Protein AF-E1QQD6-F1 (afdb_monomer_lite)

Structure (mmCIF, N/CA/C/O backbone):
data_AF-E1QQD6-F1
#
_entry.id   AF-E1QQD6-F1
#
loop_
_atom_site.group_PDB
_atom_site.id
_atom_site.type_symbol
_atom_site.label_atom_id
_atom_site.label_alt_id
_atom_site.label_comp_id
_atom_site.label_asym_id
_atom_site.label_entity_id
_atom_site.label_seq_id
_atom_site.pdbx_PDB_ins_code
_atom_site.Cartn_x
_atom_site.Cartn_y
_atom_site.Cartn_z
_atom_site.occupancy
_atom_site.B_iso_or_equiv
_atom_site.auth_seq_id
_atom_site.auth_comp_id
_atom_site.auth_asym_id
_atom_site.auth_atom_id
_atom_site.pdbx_PDB_model_num
ATOM 1 N N . MET A 1 1 ? -10.351 -27.784 40.630 1.00 50.22 1 MET A N 1
ATOM 2 C CA . MET A 1 1 ? -10.227 -26.453 40.000 1.00 50.22 1 MET A CA 1
ATOM 3 C C . MET A 1 1 ? -11.230 -26.421 38.856 1.00 50.22 1 MET A C 1
ATOM 5 O O . MET A 1 1 ? -11.047 -27.183 37.918 1.00 50.22 1 MET A O 1
ATOM 9 N N . SER A 1 2 ? -12.343 -25.690 38.985 1.00 57.91 2 SER A N 1
ATOM 10 C CA . SER A 1 2 ? -13.394 -25.673 37.949 1.00 57.91 2 SER A CA 1
ATOM 11 C C . SER A 1 2 ? -13.006 -24.772 36.782 1.00 57.91 2 SER A C 1
ATOM 13 O O . SER A 1 2 ? -12.525 -23.660 36.989 1.00 57.91 2 SER A O 1
ATOM 15 N N . ASN A 1 3 ? -13.234 -25.267 35.566 1.00 61.28 3 ASN A N 1
ATOM 16 C CA . ASN A 1 3 ? -12.989 -24.562 34.316 1.00 61.28 3 ASN A CA 1
ATOM 17 C C . ASN A 1 3 ? -14.044 -23.446 34.126 1.00 61.28 3 ASN A C 1
ATOM 19 O O . ASN A 1 3 ? -15.241 -23.729 34.223 1.00 61.28 3 ASN A O 1
ATOM 23 N N . PRO A 1 4 ? -13.650 -22.189 33.852 1.00 61.12 4 PRO A N 1
ATOM 24 C CA . PRO A 1 4 ? -14.593 -21.083 33.649 1.00 61.12 4 PRO A CA 1
ATOM 25 C C . PRO A 1 4 ? -15.552 -21.296 32.463 1.00 61.12 4 PRO A C 1
ATOM 27 O O . PRO A 1 4 ? -16.637 -20.717 32.445 1.00 61.12 4 PRO A O 1
ATOM 30 N N . VAL A 1 5 ? -15.199 -22.161 31.506 1.00 66.00 5 VAL A N 1
ATOM 31 C CA . VAL A 1 5 ? -16.048 -22.497 30.350 1.00 66.00 5 VAL A CA 1
ATOM 32 C C . VAL A 1 5 ? -17.246 -23.373 30.751 1.00 66.00 5 VAL A C 1
ATOM 34 O O . VAL A 1 5 ? -18.346 -23.183 30.232 1.00 66.00 5 VAL A O 1
ATOM 37 N N . ASP A 1 6 ? -17.087 -24.269 31.731 1.00 67.25 6 ASP A N 1
ATOM 38 C CA . ASP A 1 6 ? -18.172 -25.141 32.214 1.00 67.25 6 ASP A CA 1
ATOM 39 C C . ASP A 1 6 ? -19.264 -24.362 32.959 1.00 67.25 6 ASP A C 1
ATOM 41 O O . ASP A 1 6 ? -20.454 -24.671 32.853 1.00 67.25 6 ASP A O 1
ATOM 45 N N . LEU A 1 7 ? -18.879 -23.300 33.672 1.00 65.81 7 LEU A N 1
ATOM 46 C CA . LEU A 1 7 ? -19.811 -22.396 34.353 1.00 65.81 7 LEU A CA 1
ATOM 47 C C . LEU A 1 7 ? -20.688 -21.634 33.354 1.00 65.81 7 LEU A C 1
ATOM 49 O O . LEU A 1 7 ? -21.895 -21.500 33.556 1.00 65.81 7 LEU A O 1
ATOM 53 N N . PHE A 1 8 ? -20.097 -21.193 32.244 1.00 66.00 8 PHE A N 1
ATOM 54 C CA . PHE A 1 8 ? -20.820 -20.488 31.193 1.00 66.00 8 PHE A CA 1
ATOM 55 C C . PHE A 1 8 ? -21.838 -21.399 30.491 1.00 66.00 8 PHE A C 1
ATOM 57 O O . PHE A 1 8 ? -23.006 -21.037 30.350 1.00 66.00 8 PHE A O 1
ATOM 64 N N . LEU A 1 9 ? -21.435 -22.622 30.132 1.00 67.44 9 LEU A N 1
ATOM 65 C CA . LEU A 1 9 ? -22.329 -23.595 29.495 1.00 67.44 9 LEU A CA 1
ATOM 66 C C . LEU A 1 9 ? -23.460 -24.055 30.427 1.00 67.44 9 LEU A C 1
ATOM 68 O O . LEU A 1 9 ? -24.578 -24.295 29.967 1.00 67.44 9 LEU A O 1
ATOM 72 N N . SER A 1 10 ? -23.199 -24.122 31.734 1.00 65.06 10 SER A N 1
ATOM 73 C CA . SER A 1 10 ? -24.215 -24.440 32.745 1.00 65.06 10 SER A CA 1
ATOM 74 C C . SER A 1 10 ? -25.286 -23.352 32.850 1.00 65.06 10 SER A C 1
ATOM 76 O O . SER A 1 10 ? -26.472 -23.667 32.953 1.00 65.06 10 SER A O 1
ATOM 78 N N . ASN A 1 11 ? -24.892 -22.078 32.760 1.00 59.34 11 ASN A N 1
ATOM 79 C CA . ASN A 1 11 ? -25.825 -20.951 32.804 1.00 59.34 11 ASN A CA 1
ATOM 80 C C . ASN A 1 11 ? -26.676 -20.863 31.528 1.00 59.34 11 ASN A C 1
ATOM 82 O O . ASN A 1 11 ? -27.892 -20.720 31.616 1.00 59.34 11 ASN A O 1
ATOM 86 N N . VAL A 1 12 ? -26.070 -21.071 30.354 1.00 61.62 12 VAL A N 1
ATOM 87 C CA . VAL A 1 12 ? -26.786 -21.080 29.063 1.00 61.62 12 VAL A CA 1
ATOM 88 C C . VAL A 1 12 ? -27.760 -22.260 28.955 1.00 61.62 12 VAL A C 1
ATOM 90 O O . VAL A 1 12 ? -28.837 -22.135 28.373 1.00 61.62 12 VAL A O 1
ATOM 93 N N . ARG A 1 13 ? -27.418 -23.420 29.533 1.00 57.72 13 ARG A N 1
ATOM 94 C CA . ARG A 1 13 ? -28.317 -24.583 29.567 1.00 57.72 13 ARG A CA 1
ATOM 95 C C . ARG A 1 13 ? -29.477 -24.391 30.552 1.00 57.72 13 ARG A C 1
ATOM 97 O O . ARG A 1 13 ? -30.563 -24.899 30.287 1.00 57.72 13 ARG A O 1
ATOM 104 N N . ARG A 1 14 ? -29.268 -23.657 31.651 1.00 50.62 14 ARG A N 1
ATOM 105 C CA . ARG A 1 14 ? -30.299 -23.389 32.667 1.00 50.62 14 ARG A CA 1
ATOM 106 C C . ARG A 1 14 ? -31.370 -22.411 32.169 1.00 50.62 14 ARG A C 1
ATOM 108 O O . ARG A 1 14 ? -32.542 -22.646 32.434 1.00 50.62 14 ARG A O 1
ATOM 115 N N . GLU A 1 15 ? -31.016 -21.415 31.356 1.00 53.38 15 GLU A N 1
ATOM 116 C CA . GLU A 1 15 ? -32.005 -20.474 30.793 1.00 53.38 15 GLU A CA 1
ATOM 117 C C . GLU A 1 15 ? -32.967 -21.096 29.766 1.00 53.38 15 GLU A C 1
ATOM 119 O O . GLU A 1 15 ? -34.024 -20.534 29.490 1.00 53.38 15 GLU A O 1
ATOM 124 N N . LYS A 1 16 ? -32.664 -22.280 29.216 1.00 55.41 16 LYS A N 1
ATOM 125 C CA . LYS A 1 16 ? -33.578 -22.973 28.289 1.00 55.41 16 LYS A CA 1
ATOM 126 C C . LYS A 1 16 ? -34.660 -23.821 28.968 1.00 55.41 16 LYS A C 1
ATOM 128 O O . LYS A 1 16 ? -35.505 -24.357 28.255 1.00 55.41 16 LYS A O 1
ATOM 133 N N . ALA A 1 17 ? -34.646 -23.962 30.295 1.00 50.12 17 ALA A N 1
ATOM 134 C CA . ALA A 1 17 ? -35.539 -24.883 31.007 1.00 50.12 17 ALA A CA 1
ATOM 135 C C . ALA A 1 17 ? -36.730 -24.219 31.722 1.00 50.12 17 ALA A C 1
ATOM 137 O O . ALA A 1 17 ? -37.611 -24.935 32.187 1.00 50.12 17 ALA A O 1
ATOM 138 N N . GLU A 1 18 ? -36.811 -22.888 31.789 1.00 44.66 18 GLU A N 1
ATOM 139 C CA . GLU A 1 18 ? -37.853 -22.200 32.569 1.00 44.66 18 GLU A CA 1
ATOM 140 C C . GLU A 1 18 ? -38.730 -21.321 31.674 1.00 44.66 18 GLU A C 1
ATOM 142 O O . GLU A 1 18 ? -38.703 -20.093 31.694 1.00 44.66 18 GLU A O 1
ATOM 147 N N . GLY A 1 19 ? -39.534 -21.996 30.853 1.00 45.34 19 GLY A N 1
ATOM 148 C CA . GLY A 1 19 ? -40.707 -21.405 30.228 1.00 45.34 19 GLY A CA 1
ATOM 149 C C . GLY A 1 19 ? -41.935 -21.522 31.137 1.00 45.34 19 GLY A C 1
ATOM 150 O O . GLY A 1 19 ? -42.391 -22.626 31.405 1.00 45.34 19 GLY A O 1
ATOM 151 N N . GLN A 1 20 ? -42.492 -20.359 31.492 1.00 42.75 20 GLN A N 1
ATOM 152 C CA . GLN A 1 20 ? -43.897 -20.079 31.847 1.00 42.75 20 GLN A CA 1
ATOM 153 C C . GLN A 1 20 ? -44.457 -20.538 33.210 1.00 42.75 20 GLN A C 1
ATOM 155 O O . GLN A 1 20 ? -44.952 -21.650 33.349 1.00 42.75 20 GLN A O 1
ATOM 160 N N . VAL A 1 21 ? -44.602 -19.572 34.133 1.00 36.44 21 VAL A N 1
ATOM 161 C CA . VAL A 1 21 ? -45.795 -19.409 34.993 1.00 36.44 21 VAL A CA 1
ATOM 162 C C . VAL A 1 21 ? -46.171 -17.915 35.066 1.00 36.44 21 VAL A C 1
ATOM 164 O O . VAL A 1 21 ? -45.333 -17.026 34.963 1.00 36.44 21 VAL A O 1
ATOM 167 N N . SER A 1 22 ? -47.479 -17.695 35.162 1.00 42.69 22 SER A N 1
ATOM 168 C CA . SER A 1 22 ? -48.311 -16.545 34.807 1.00 42.69 22 SER A CA 1
ATOM 169 C C . SER A 1 22 ? -48.370 -15.366 35.805 1.00 42.69 22 SER A C 1
ATOM 171 O O . SER A 1 22 ? -48.303 -15.570 37.010 1.00 42.69 22 SER A O 1
ATOM 173 N N . THR A 1 23 ? -48.702 -14.181 35.260 1.00 44.56 23 THR A N 1
ATOM 174 C CA . THR A 1 23 ? -49.528 -13.082 35.833 1.00 44.56 23 THR A CA 1
ATOM 175 C C . THR A 1 23 ? -49.015 -12.292 37.053 1.00 44.56 23 THR A C 1
ATOM 177 O O . THR A 1 23 ? -49.069 -12.797 38.167 1.00 44.56 23 THR A O 1
ATOM 180 N N . ARG A 1 24 ? -48.738 -10.980 36.895 1.00 39.22 24 ARG A N 1
ATOM 181 C CA . ARG A 1 24 ? -49.630 -9.853 37.291 1.00 39.22 24 ARG A CA 1
ATOM 182 C C . ARG A 1 24 ? -49.005 -8.481 36.980 1.00 39.22 24 ARG A C 1
ATOM 184 O O . ARG A 1 24 ? -47.795 -8.320 36.927 1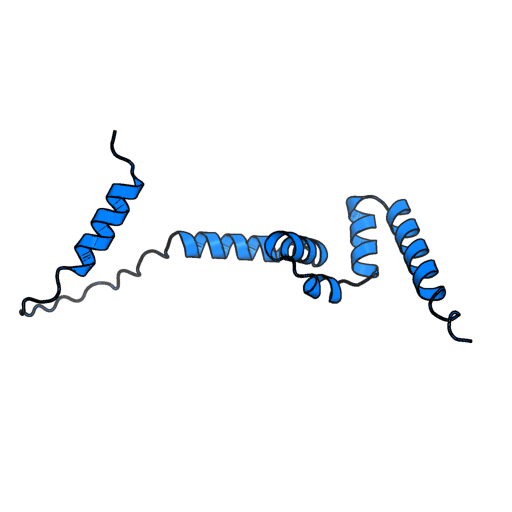.00 39.22 24 ARG A O 1
ATOM 191 N N . GLU A 1 25 ? -49.896 -7.528 36.760 1.00 49.12 25 GLU A N 1
ATOM 192 C CA . GLU A 1 25 ? -49.726 -6.113 36.427 1.00 49.12 25 GLU A CA 1
ATOM 193 C C . GLU A 1 25 ? -48.794 -5.340 37.376 1.00 49.12 25 GLU A C 1
ATOM 195 O O . GLU A 1 25 ? -48.926 -5.484 38.588 1.00 49.12 25 GLU A O 1
ATOM 200 N N . GLN A 1 26 ? -47.966 -4.427 36.845 1.00 38.22 26 GLN A N 1
ATOM 201 C CA . GLN A 1 26 ? -47.777 -3.102 37.454 1.00 38.22 26 GLN A CA 1
ATOM 202 C C . GLN A 1 26 ? -47.040 -2.114 36.539 1.00 38.22 26 GLN A C 1
ATOM 204 O O . GLN A 1 26 ? -45.881 -2.281 36.170 1.00 38.22 26 GLN A O 1
ATOM 209 N N . THR A 1 27 ? -47.756 -1.042 36.216 1.00 43.50 27 THR A N 1
ATOM 210 C CA . THR A 1 27 ? -47.268 0.215 35.657 1.00 43.50 27 THR A CA 1
ATOM 211 C C . THR A 1 27 ? -46.151 0.800 36.517 1.00 43.50 27 THR A C 1
ATOM 213 O O . THR A 1 27 ? -46.363 1.118 37.684 1.00 43.50 27 THR A O 1
ATOM 216 N N . THR A 1 28 ? -44.984 1.040 35.928 1.00 35.22 28 THR A N 1
ATOM 217 C CA . THR A 1 28 ? -44.081 2.132 36.314 1.00 35.22 28 THR A CA 1
ATOM 218 C C . THR A 1 28 ? -43.308 2.524 35.064 1.00 35.22 28 THR A C 1
ATOM 220 O O . THR A 1 28 ? -42.689 1.678 34.424 1.00 35.22 28 THR A O 1
ATOM 223 N N . ALA A 1 29 ? -43.393 3.799 34.684 1.00 49.22 29 ALA A N 1
ATOM 224 C CA . ALA A 1 29 ? -42.611 4.372 33.601 1.00 49.22 29 ALA A CA 1
ATOM 225 C C . ALA A 1 29 ? -41.117 4.194 33.917 1.00 49.22 29 ALA A C 1
ATOM 227 O O . ALA A 1 29 ? -40.547 4.942 34.710 1.00 49.22 29 ALA A O 1
ATOM 228 N N . GLN A 1 30 ? -40.499 3.165 33.338 1.00 42.25 30 GLN A N 1
ATOM 229 C CA . GLN A 1 30 ? -39.056 2.993 33.380 1.00 42.25 30 GLN A CA 1
ATOM 230 C C . GLN A 1 30 ? -38.423 4.052 32.470 1.00 42.25 30 GLN A C 1
ATOM 232 O O . GLN A 1 30 ? -38.838 4.175 31.312 1.00 42.25 30 GLN A O 1
ATOM 237 N N . PRO A 1 31 ? -37.406 4.803 32.933 1.00 47.12 31 PRO A N 1
ATOM 238 C CA . PRO A 1 31 ? -36.516 5.469 31.997 1.00 47.12 31 PRO A CA 1
ATOM 239 C C . PRO A 1 31 ? -35.967 4.373 31.087 1.00 47.12 31 PRO A C 1
ATOM 241 O O . PRO A 1 31 ? -35.532 3.338 31.591 1.00 47.12 31 PRO A O 1
ATOM 244 N N . GLN A 1 32 ? -36.051 4.561 29.768 1.00 52.38 32 GLN A N 1
ATOM 245 C CA . GLN A 1 32 ? -35.433 3.655 28.805 1.00 52.38 32 GLN A CA 1
ATOM 246 C C . GLN A 1 32 ? -33.953 3.524 29.174 1.00 52.38 32 GLN A C 1
ATOM 248 O O . GLN A 1 32 ? -33.131 4.366 28.818 1.00 52.38 32 GLN A O 1
ATOM 253 N N . GLN A 1 33 ? -33.613 2.481 29.929 1.00 52.53 33 GLN A N 1
ATOM 254 C CA . GLN A 1 33 ? -32.250 2.022 30.073 1.00 52.53 33 GLN A CA 1
ATOM 255 C C . GLN A 1 33 ? -31.890 1.509 28.687 1.00 52.53 33 GLN A C 1
ATOM 257 O O . GLN A 1 33 ? -32.196 0.373 28.329 1.00 52.53 33 GLN A O 1
ATOM 262 N N . GLN A 1 34 ? -31.315 2.396 27.868 1.00 58.28 34 GLN A N 1
ATOM 263 C CA . GLN A 1 34 ? -30.561 1.992 26.694 1.00 58.28 34 GLN A CA 1
ATOM 264 C C . GLN A 1 34 ? -29.643 0.875 27.168 1.00 58.28 34 GLN A C 1
ATOM 266 O O . GLN A 1 34 ? -28.807 1.100 28.047 1.00 58.28 34 GLN A O 1
ATOM 271 N N . ALA A 1 35 ? -29.852 -0.333 26.640 1.00 57.38 35 ALA A N 1
ATOM 272 C CA . ALA A 1 35 ? -28.934 -1.431 26.868 1.00 57.38 35 ALA A CA 1
ATOM 273 C C . ALA A 1 35 ? -27.522 -0.873 26.634 1.00 57.38 35 ALA A C 1
ATOM 275 O O . ALA A 1 35 ? -27.311 -0.236 25.592 1.00 57.38 35 ALA A O 1
ATOM 276 N N . PRO A 1 36 ? -26.590 -1.009 27.598 1.00 59.16 36 PRO A N 1
ATOM 277 C CA . PRO A 1 36 ? -25.240 -0.515 27.401 1.00 59.16 36 PRO A CA 1
ATOM 278 C C . PRO A 1 36 ? -24.756 -1.095 26.071 1.00 59.16 36 PRO A C 1
ATOM 280 O O . PRO A 1 36 ? -24.942 -2.299 25.857 1.00 59.16 36 PRO A O 1
ATOM 283 N N . PRO A 1 37 ? -24.246 -0.260 25.142 1.00 58.59 37 PRO A N 1
ATOM 284 C CA . PRO A 1 37 ? -23.822 -0.736 23.836 1.00 58.59 37 PRO A CA 1
ATOM 285 C C . PRO A 1 37 ? -22.927 -1.937 24.080 1.00 58.59 37 PRO A C 1
ATOM 287 O O . PRO A 1 37 ? -21.951 -1.815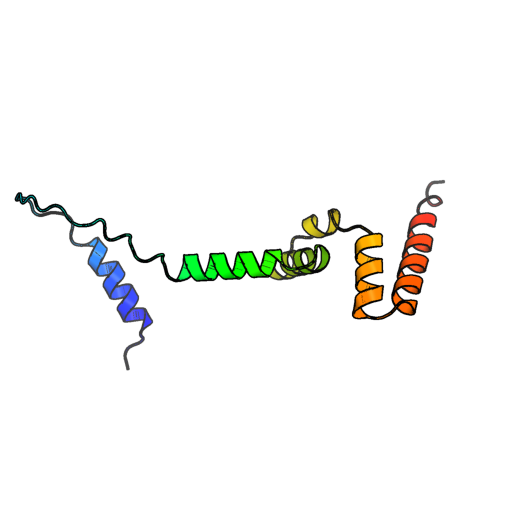 24.824 1.00 58.59 37 PRO A O 1
ATOM 290 N N . ALA A 1 38 ? -23.329 -3.096 23.543 1.00 63.53 38 ALA A N 1
ATOM 291 C CA . ALA A 1 38 ? -22.623 -4.348 23.766 1.00 63.53 38 ALA A CA 1
ATOM 292 C C . ALA A 1 38 ? -21.139 -4.049 23.592 1.00 63.53 38 ALA A C 1
ATOM 294 O O . ALA A 1 38 ? -20.768 -3.470 22.573 1.00 63.53 38 ALA A O 1
ATOM 295 N N . THR A 1 39 ? -20.306 -4.340 24.590 1.00 67.69 39 THR A N 1
ATOM 296 C CA . THR A 1 39 ? -18.907 -3.884 24.624 1.00 67.69 39 THR A CA 1
ATOM 297 C C . THR A 1 39 ? -18.181 -4.176 23.299 1.00 67.69 39 THR A C 1
ATOM 299 O O . THR A 1 39 ? -17.379 -3.369 22.836 1.00 67.69 39 THR A O 1
ATOM 302 N N . GLY A 1 40 ? -18.570 -5.257 22.607 1.00 70.44 40 GLY A N 1
ATOM 303 C CA . GLY A 1 40 ? -18.124 -5.592 21.252 1.00 70.44 40 GLY A CA 1
ATOM 304 C C . GLY A 1 40 ? -18.529 -4.619 20.129 1.00 70.44 40 GLY A C 1
ATOM 305 O O . GLY A 1 40 ? -17.729 -4.401 19.229 1.00 70.44 40 GLY A O 1
ATOM 306 N N . GLN A 1 41 ? -19.707 -3.985 20.158 1.00 77.75 41 GLN A N 1
ATOM 307 C CA . GLN A 1 41 ? -20.121 -2.992 19.150 1.00 77.75 41 GLN A CA 1
ATOM 308 C C . GLN A 1 41 ? -19.269 -1.725 19.189 1.00 77.75 41 GLN A C 1
ATOM 310 O O . GLN A 1 41 ? -18.932 -1.188 18.136 1.00 77.75 41 GLN A O 1
ATOM 315 N N . ASN A 1 42 ? -18.905 -1.241 20.379 1.00 80.00 42 ASN A N 1
ATOM 316 C CA . ASN A 1 42 ? -18.035 -0.071 20.485 1.00 80.00 42 ASN A CA 1
ATOM 317 C C . ASN A 1 42 ? -16.613 -0.396 20.020 1.00 80.00 42 ASN A C 1
ATOM 319 O O . ASN A 1 42 ? -16.038 0.383 19.268 1.00 80.00 42 ASN A O 1
ATOM 323 N N . VAL A 1 43 ? -16.083 -1.567 20.390 1.00 81.94 43 VAL A N 1
ATOM 324 C CA . VAL A 1 43 ? -14.770 -2.038 19.917 1.00 81.94 43 VAL A CA 1
ATOM 325 C C . VAL A 1 43 ? -14.758 -2.195 18.397 1.00 81.94 43 VAL A C 1
ATOM 327 O O . VAL A 1 43 ? -13.844 -1.705 17.741 1.00 81.94 43 VAL A O 1
ATOM 330 N N . LEU A 1 44 ? -15.798 -2.808 17.824 1.00 82.81 44 LEU A N 1
ATOM 331 C CA . LEU A 1 44 ? -15.924 -2.966 16.378 1.00 82.81 44 LEU A CA 1
ATOM 332 C C . LEU A 1 44 ? -16.016 -1.612 15.670 1.00 82.81 44 LEU A C 1
ATOM 334 O O . LEU A 1 44 ? -15.382 -1.428 14.637 1.00 82.81 44 LEU A O 1
ATOM 338 N N . ARG A 1 45 ? -16.767 -0.653 16.227 1.00 85.69 45 ARG A N 1
ATOM 339 C CA . ARG A 1 45 ? -16.877 0.698 15.661 1.00 85.69 45 ARG A CA 1
ATOM 340 C C . ARG A 1 45 ? -15.522 1.406 15.665 1.00 85.69 45 ARG A C 1
ATOM 342 O O . ARG A 1 45 ? -15.143 1.958 14.641 1.00 85.69 45 ARG A O 1
ATOM 349 N N . THR A 1 46 ? -14.781 1.344 16.770 1.00 87.88 46 THR A N 1
ATOM 350 C CA . THR A 1 46 ? -13.430 1.917 16.858 1.00 87.88 46 THR A CA 1
ATOM 351 C C . THR A 1 46 ? -12.480 1.263 15.860 1.00 87.88 46 THR A C 1
ATOM 353 O O . THR A 1 46 ? -11.783 1.965 15.137 1.00 87.88 46 THR A O 1
ATOM 356 N N . LEU A 1 47 ? -12.498 -0.069 15.754 1.00 85.00 47 LEU A N 1
ATOM 357 C CA . LEU A 1 47 ? -11.696 -0.790 14.766 1.00 85.00 47 LEU A CA 1
ATOM 358 C C . LEU A 1 47 ? -12.044 -0.349 13.337 1.00 85.00 47 LEU A C 1
ATOM 360 O O . LEU A 1 47 ? -11.148 -0.134 12.526 1.00 85.00 47 LEU A O 1
ATOM 364 N N . LEU A 1 48 ? -13.332 -0.159 13.037 1.00 87.19 48 LEU A N 1
ATOM 365 C CA . LEU A 1 48 ? -13.784 0.317 11.732 1.00 87.19 48 LEU A CA 1
ATOM 366 C C . LEU A 1 48 ? -13.249 1.720 11.415 1.00 87.19 48 LEU A C 1
ATOM 368 O O . LEU A 1 48 ? -12.842 1.980 10.285 1.00 87.19 48 LEU A O 1
ATOM 372 N N . GLU A 1 49 ? -13.245 2.619 12.401 1.00 91.25 49 GLU A N 1
ATOM 373 C CA . GLU A 1 49 ? -12.703 3.972 12.245 1.00 91.25 49 GLU A CA 1
ATOM 374 C C . GLU A 1 49 ? -11.184 3.966 12.034 1.00 91.25 49 GLU A C 1
ATOM 376 O O . GLU A 1 49 ? -10.690 4.735 11.213 1.00 91.25 49 GLU A O 1
ATOM 381 N N . GLU A 1 50 ? -10.437 3.068 12.679 1.00 87.94 50 GLU A N 1
ATOM 382 C CA . GLU A 1 50 ? -9.005 2.905 12.392 1.00 87.94 50 GLU A CA 1
ATOM 383 C C . GLU A 1 50 ? -8.764 2.333 10.986 1.00 87.94 50 GLU A C 1
ATOM 385 O O . GLU A 1 50 ? -7.932 2.851 10.243 1.00 87.94 50 GLU A O 1
ATOM 390 N N . VAL A 1 51 ? -9.550 1.338 10.557 1.00 87.00 51 VAL A N 1
ATOM 391 C CA . VAL A 1 51 ? -9.458 0.766 9.199 1.00 87.00 51 VAL A CA 1
ATOM 392 C C . VAL A 1 51 ? -9.763 1.810 8.119 1.00 87.00 51 VAL A C 1
ATOM 394 O O . VAL A 1 51 ? -9.170 1.779 7.040 1.00 87.00 51 VAL A O 1
ATOM 397 N N . LYS A 1 52 ? -10.648 2.777 8.391 1.00 87.75 52 LYS A N 1
ATOM 398 C CA . LYS A 1 52 ? -10.936 3.883 7.462 1.00 87.75 52 LYS A CA 1
ATOM 399 C C . LYS A 1 52 ? -9.745 4.819 7.244 1.00 87.75 52 LYS A C 1
ATOM 401 O O . LYS A 1 52 ? -9.663 5.411 6.170 1.00 87.75 52 LYS A O 1
ATOM 406 N N . LYS A 1 53 ? -8.837 4.948 8.218 1.00 90.31 53 LYS A N 1
ATOM 407 C CA . LYS A 1 53 ? -7.631 5.790 8.103 1.00 90.31 53 LYS A CA 1
ATOM 408 C C . LYS A 1 53 ? -6.539 5.152 7.250 1.00 90.31 53 LYS A C 1
ATOM 410 O O . LYS A 1 53 ? -5.655 5.861 6.782 1.00 90.31 53 LYS A O 1
ATOM 415 N N . LEU A 1 54 ? -6.600 3.836 7.052 1.00 86.75 54 LEU A N 1
ATOM 416 C CA . LEU A 1 54 ? -5.654 3.117 6.210 1.00 86.75 54 LEU A CA 1
ATOM 417 C C . LEU A 1 54 ? -5.752 3.592 4.761 1.00 86.75 54 LEU A C 1
ATOM 419 O O . LEU A 1 54 ? -6.827 3.917 4.254 1.00 86.75 54 LEU A O 1
ATOM 423 N N . THR A 1 55 ? -4.629 3.573 4.062 1.00 87.69 55 THR A N 1
ATOM 424 C CA . THR A 1 55 ? -4.576 3.763 2.617 1.00 87.69 55 THR A CA 1
ATOM 425 C C . THR A 1 55 ? -5.300 2.627 1.896 1.00 87.69 55 THR A C 1
ATOM 427 O O . THR A 1 55 ? -5.578 1.552 2.433 1.00 87.69 55 THR A O 1
ATOM 430 N N . LYS A 1 56 ? -5.618 2.857 0.625 1.00 87.50 56 LYS A N 1
ATOM 431 C CA . LYS A 1 56 ? -6.274 1.864 -0.230 1.00 87.50 56 LYS A CA 1
ATOM 432 C C . LYS A 1 56 ? -5.476 0.556 -0.335 1.00 87.50 56 LYS A C 1
ATOM 434 O O . LYS A 1 56 ? -6.084 -0.508 -0.327 1.00 87.50 56 LYS A O 1
ATOM 439 N N . ILE A 1 57 ? -4.144 0.644 -0.374 1.00 87.75 57 ILE A N 1
ATOM 440 C CA . ILE A 1 57 ? -3.246 -0.519 -0.396 1.00 87.75 57 ILE A CA 1
ATOM 441 C C . ILE A 1 57 ? -3.252 -1.243 0.945 1.00 87.75 57 ILE A C 1
ATOM 443 O O . ILE A 1 57 ? -3.427 -2.455 0.975 1.00 87.75 57 ILE A O 1
ATOM 447 N N . GLU A 1 58 ? -3.121 -0.516 2.054 1.00 87.06 58 GLU A N 1
ATOM 448 C CA . GLU A 1 58 ? -3.141 -1.113 3.395 1.00 87.06 58 GLU A CA 1
ATOM 449 C C . GLU A 1 58 ? -4.463 -1.852 3.657 1.00 87.06 58 GLU A C 1
ATOM 451 O O . GLU A 1 58 ? -4.458 -2.956 4.198 1.00 87.06 58 GLU A O 1
ATOM 456 N N . ARG A 1 59 ? -5.597 -1.306 3.195 1.00 88.69 59 ARG A N 1
ATOM 457 C CA . ARG A 1 59 ? -6.886 -2.014 3.246 1.00 88.69 59 ARG A CA 1
ATOM 458 C C . ARG A 1 59 ? -6.916 -3.267 2.374 1.00 88.69 59 ARG A C 1
ATOM 460 O O . ARG A 1 59 ? -7.540 -4.245 2.773 1.00 88.69 59 ARG A O 1
ATOM 467 N N . ALA A 1 60 ? -6.278 -3.244 1.205 1.00 86.38 60 ALA A N 1
ATOM 468 C CA . ALA A 1 60 ? -6.209 -4.408 0.326 1.00 86.38 60 ALA A CA 1
ATOM 469 C C . ALA A 1 60 ? -5.350 -5.527 0.936 1.00 86.38 60 ALA A C 1
ATOM 471 O O . ALA A 1 60 ? 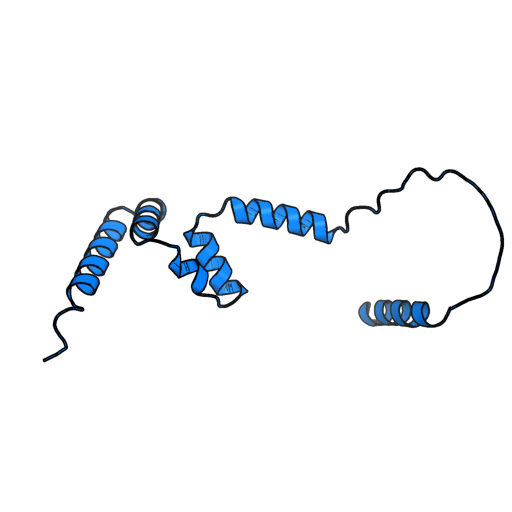-5.788 -6.672 0.966 1.00 86.38 60 ALA A O 1
ATOM 472 N N . ILE A 1 61 ? -4.198 -5.184 1.525 1.00 87.12 61 ILE A N 1
ATOM 473 C CA . ILE A 1 61 ? -3.356 -6.127 2.278 1.00 87.12 61 ILE A CA 1
ATOM 474 C C . ILE A 1 61 ? -4.144 -6.722 3.447 1.00 87.12 61 ILE A C 1
ATOM 476 O O . ILE A 1 61 ? -4.185 -7.936 3.606 1.00 87.12 61 ILE A O 1
ATOM 480 N N . LEU A 1 62 ? -4.829 -5.886 4.233 1.00 86.44 62 LEU A N 1
ATOM 481 C CA . LEU A 1 62 ? -5.634 -6.361 5.357 1.00 86.44 62 LEU A CA 1
ATOM 482 C C . LEU A 1 62 ? -6.759 -7.305 4.903 1.00 86.44 62 LEU A C 1
ATOM 484 O O . LEU A 1 62 ? -7.019 -8.312 5.558 1.00 86.44 62 LEU A O 1
ATOM 488 N N . ALA A 1 63 ? -7.427 -6.999 3.788 1.00 85.25 63 ALA A N 1
ATOM 489 C CA . ALA A 1 63 ? -8.473 -7.857 3.242 1.00 85.25 63 ALA A CA 1
ATOM 490 C C . ALA A 1 63 ? -7.924 -9.208 2.758 1.00 85.25 63 ALA A C 1
ATOM 492 O O . ALA A 1 63 ? -8.563 -10.237 2.980 1.00 85.25 63 ALA A O 1
ATOM 493 N N . GLN A 1 64 ? -6.732 -9.214 2.163 1.00 86.81 64 GLN A N 1
ATOM 494 C CA . GLN A 1 64 ? -6.059 -10.441 1.755 1.00 86.81 64 GLN A CA 1
ATOM 495 C C . GLN A 1 64 ? -5.646 -11.298 2.952 1.00 86.81 64 GLN A C 1
ATOM 497 O O . GLN A 1 64 ? -5.945 -12.485 2.981 1.00 86.81 64 GLN A O 1
ATOM 502 N N . GLU A 1 65 ? -5.023 -10.708 3.969 1.00 86.19 65 GLU A N 1
ATOM 503 C CA . GLU A 1 65 ? -4.564 -11.447 5.151 1.00 86.19 65 GLU A CA 1
ATOM 504 C C . GLU A 1 65 ? -5.732 -11.980 5.996 1.00 86.19 65 GLU A C 1
ATOM 506 O O . GLU A 1 65 ? -5.668 -13.090 6.520 1.00 86.19 65 GLU A O 1
ATOM 511 N N . MET A 1 66 ? -6.825 -11.215 6.129 1.00 83.75 66 MET A N 1
ATOM 512 C CA . MET A 1 66 ? -7.961 -11.630 6.963 1.00 83.75 66 MET A CA 1
ATOM 513 C C . MET A 1 66 ? -8.971 -12.522 6.240 1.00 83.75 66 MET A C 1
ATOM 515 O O . MET A 1 66 ? -9.615 -13.351 6.883 1.00 83.75 66 MET A O 1
ATOM 519 N N . PHE A 1 67 ? -9.155 -12.334 4.931 1.00 85.62 67 PHE A N 1
ATOM 520 C CA . PHE A 1 67 ? -10.231 -12.984 4.175 1.00 85.62 67 PHE A CA 1
ATOM 521 C C . PHE A 1 67 ? -9.752 -13.736 2.928 1.00 85.62 67 PHE A C 1
ATOM 523 O O . PHE A 1 67 ? -10.578 -14.357 2.263 1.00 85.62 67 PHE A O 1
ATOM 530 N N . GLY A 1 68 ? -8.459 -13.684 2.589 1.00 84.31 68 GLY A N 1
ATOM 531 C CA . GLY A 1 68 ? -7.911 -14.300 1.375 1.00 84.31 68 GLY A CA 1
ATOM 532 C C . GLY A 1 68 ? -8.504 -13.736 0.081 1.00 84.31 68 GLY A C 1
ATOM 533 O O . GLY A 1 68 ? -8.594 -14.460 -0.908 1.00 84.31 68 GLY A O 1
ATOM 534 N N . SER A 1 69 ? -9.007 -12.495 0.105 1.00 79.62 69 SER A N 1
ATOM 535 C CA . SER A 1 69 ? -9.701 -11.884 -1.030 1.00 79.62 69 SER A CA 1
ATOM 536 C C . SER A 1 69 ? -8.812 -10.904 -1.792 1.00 79.62 69 SER A C 1
ATOM 538 O O . SER A 1 69 ? -8.573 -9.778 -1.348 1.00 79.62 69 SER A O 1
ATOM 540 N N . ASP A 1 70 ? -8.443 -11.299 -3.011 1.00 81.00 70 ASP A N 1
ATOM 541 C CA . ASP A 1 70 ? -7.675 -10.459 -3.934 1.00 81.00 70 ASP A CA 1
ATOM 542 C C . ASP A 1 70 ? -8.529 -9.393 -4.646 1.00 81.00 70 ASP A C 1
ATOM 544 O O . ASP A 1 70 ? -8.011 -8.521 -5.348 1.00 81.00 70 ASP A O 1
ATOM 548 N N . ASP A 1 71 ? -9.855 -9.419 -4.484 1.00 81.69 71 ASP A N 1
ATOM 549 C CA . ASP A 1 71 ? -10.757 -8.510 -5.201 1.00 81.69 71 ASP A CA 1
ATOM 550 C C . ASP A 1 71 ? -10.522 -7.042 -4.841 1.00 81.69 71 ASP A C 1
ATOM 552 O O . ASP A 1 71 ? -10.740 -6.146 -5.662 1.00 81.69 71 ASP A O 1
ATOM 556 N N . VAL A 1 72 ? -10.013 -6.782 -3.637 1.00 80.06 72 VAL A N 1
ATOM 557 C CA . VAL A 1 72 ? -9.675 -5.428 -3.193 1.00 80.06 72 VAL A CA 1
ATOM 558 C C . VAL A 1 72 ? -8.436 -4.901 -3.928 1.00 80.06 72 VAL A C 1
ATOM 560 O O . VAL A 1 72 ? -8.374 -3.708 -4.234 1.00 80.06 72 VAL A O 1
ATOM 563 N N . PHE A 1 73 ? -7.498 -5.775 -4.317 1.00 81.06 73 PHE A N 1
ATOM 564 C CA . PHE A 1 73 ? -6.337 -5.388 -5.124 1.00 81.06 73 PHE A CA 1
ATOM 565 C C . PHE A 1 73 ? -6.714 -4.966 -6.543 1.00 81.06 73 PHE A C 1
ATOM 567 O O . PHE A 1 73 ? -6.040 -4.107 -7.103 1.00 81.06 73 PHE A O 1
ATOM 574 N N . ARG A 1 74 ? -7.826 -5.468 -7.104 1.00 82.38 74 ARG A N 1
ATOM 575 C CA . ARG A 1 74 ? -8.313 -5.041 -8.434 1.00 82.38 74 ARG A CA 1
ATOM 576 C C . ARG A 1 74 ? -8.612 -3.548 -8.504 1.00 82.38 74 ARG A C 1
ATOM 578 O O . ARG A 1 74 ? -8.612 -2.966 -9.584 1.00 82.38 74 ARG A O 1
ATOM 585 N N . GLN A 1 75 ? -8.915 -2.937 -7.363 1.00 83.56 75 GLN A N 1
ATOM 586 C CA . GLN A 1 75 ? -9.205 -1.514 -7.303 1.00 83.56 75 GLN A CA 1
ATOM 587 C C . GLN A 1 75 ? -7.922 -0.687 -7.232 1.00 83.56 75 GLN A C 1
ATOM 589 O O . GLN A 1 75 ? -7.969 0.483 -7.595 1.00 83.56 75 GLN A O 1
ATOM 594 N N . VAL A 1 76 ? -6.801 -1.245 -6.765 1.00 86.44 76 VAL A N 1
ATOM 595 C CA . VAL A 1 76 ? -5.522 -0.547 -6.562 1.00 86.44 76 VAL A CA 1
ATOM 596 C C . VAL A 1 76 ? -4.808 -0.346 -7.899 1.00 86.44 76 VAL A C 1
ATOM 598 O O . VAL A 1 76 ? -4.571 -1.300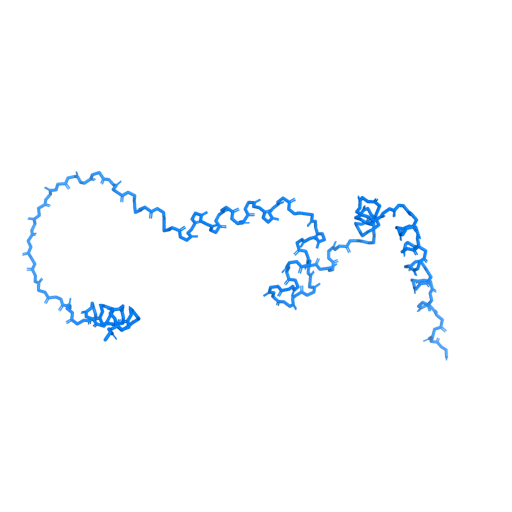 -8.634 1.00 86.44 76 VAL A O 1
ATOM 601 N N . THR A 1 77 ? -4.455 0.899 -8.222 1.00 89.31 77 THR A N 1
ATOM 602 C CA . THR A 1 77 ? -3.755 1.219 -9.475 1.00 89.31 77 THR A CA 1
ATOM 603 C C . THR A 1 77 ? -2.240 1.108 -9.314 1.00 89.31 77 THR A C 1
ATOM 605 O O . THR A 1 77 ? -1.708 1.138 -8.206 1.00 89.31 77 THR A O 1
ATOM 608 N N . VAL A 1 78 ? -1.518 1.030 -10.434 1.00 88.31 78 VAL A N 1
ATOM 609 C CA . VAL A 1 78 ? -0.045 1.086 -10.436 1.00 88.31 78 VAL A CA 1
ATOM 610 C C . VAL A 1 78 ? 0.457 2.383 -9.792 1.00 88.31 78 VAL A C 1
ATOM 612 O O . VAL A 1 78 ? 1.414 2.345 -9.028 1.00 88.31 78 VAL A O 1
ATOM 615 N N . ASP A 1 79 ? -0.208 3.516 -10.039 1.00 90.88 79 ASP A N 1
ATOM 616 C CA . ASP A 1 79 ? 0.155 4.799 -9.425 1.00 90.88 79 ASP A CA 1
ATOM 617 C C . ASP A 1 79 ? -0.046 4.808 -7.905 1.00 90.88 79 ASP A C 1
ATOM 619 O O . ASP A 1 79 ? 0.755 5.414 -7.194 1.00 90.88 79 ASP A O 1
ATOM 623 N N . ASP A 1 80 ? -1.077 4.124 -7.394 1.00 90.31 80 ASP A N 1
ATOM 624 C CA . ASP A 1 80 ? -1.267 3.962 -5.948 1.00 90.31 80 ASP A CA 1
ATOM 625 C C . ASP A 1 80 ? -0.040 3.252 -5.335 1.00 90.31 80 ASP A C 1
ATOM 627 O O . ASP A 1 80 ? 0.473 3.675 -4.298 1.00 90.31 80 ASP A O 1
ATOM 631 N N . TRP A 1 81 ? 0.469 2.206 -6.002 1.00 88.94 81 TRP A N 1
ATOM 632 C CA . TRP A 1 81 ? 1.664 1.468 -5.571 1.00 88.94 81 TRP A CA 1
ATOM 633 C C . TRP A 1 81 ? 2.944 2.296 -5.670 1.00 88.94 81 TRP A C 1
ATOM 635 O O . TRP A 1 81 ? 3.762 2.261 -4.752 1.00 88.94 81 TRP A O 1
ATOM 645 N N . VAL A 1 82 ? 3.112 3.062 -6.751 1.00 92.62 82 VAL A N 1
ATOM 646 C CA . VAL A 1 82 ? 4.262 3.961 -6.930 1.00 92.62 82 VAL A CA 1
ATOM 647 C C . VAL A 1 82 ? 4.310 4.985 -5.798 1.00 92.62 82 VAL A C 1
ATOM 649 O O . VAL A 1 82 ? 5.344 5.097 -5.148 1.00 92.62 82 VAL A O 1
ATOM 652 N N . LYS A 1 83 ? 3.193 5.658 -5.492 1.00 92.88 83 LYS A N 1
ATOM 653 C CA . LYS A 1 83 ? 3.127 6.636 -4.393 1.00 92.88 83 LYS A CA 1
ATOM 654 C C . LYS A 1 83 ? 3.496 6.022 -3.048 1.00 92.88 83 LYS A C 1
ATOM 656 O O . LYS A 1 83 ? 4.285 6.599 -2.308 1.00 92.88 83 LYS A O 1
ATOM 661 N N . LEU A 1 84 ? 2.977 4.830 -2.748 1.00 90.00 84 LEU A N 1
ATOM 662 C CA . LEU A 1 84 ? 3.315 4.143 -1.503 1.00 90.00 84 LEU A CA 1
ATOM 663 C C . LEU A 1 84 ? 4.818 3.845 -1.412 1.00 90.00 84 LEU A C 1
ATOM 665 O O . LEU A 1 84 ? 5.422 4.030 -0.357 1.00 90.00 84 LEU A O 1
ATOM 669 N N . LEU A 1 85 ? 5.424 3.385 -2.509 1.00 90.00 85 LEU A N 1
ATOM 670 C CA . LEU A 1 85 ? 6.857 3.109 -2.559 1.00 90.00 85 LEU A CA 1
ATOM 671 C C . LEU A 1 85 ? 7.684 4.388 -2.403 1.00 90.00 85 LEU A C 1
ATOM 673 O O . LEU A 1 85 ? 8.664 4.365 -1.661 1.00 90.00 85 LEU A O 1
ATOM 677 N N . GLU A 1 86 ? 7.279 5.498 -3.024 1.00 93.44 86 GLU A N 1
ATOM 678 C CA . GLU A 1 86 ? 7.935 6.802 -2.851 1.00 93.44 86 GLU A CA 1
ATOM 679 C C . GLU A 1 86 ? 7.893 7.261 -1.389 1.00 93.44 86 GLU A C 1
ATOM 681 O O . GLU A 1 86 ? 8.921 7.662 -0.846 1.00 93.44 86 GLU A O 1
ATOM 686 N N . GLU A 1 87 ? 6.732 7.154 -0.738 1.00 92.38 87 GLU A N 1
ATOM 687 C CA . GLU A 1 87 ? 6.517 7.607 0.641 1.00 92.38 87 GLU A CA 1
ATOM 688 C C . GLU A 1 87 ? 7.207 6.726 1.692 1.00 92.38 87 GLU A C 1
ATOM 690 O O . GLU A 1 87 ? 7.654 7.229 2.725 1.00 92.38 87 GLU A O 1
ATOM 695 N N . ARG A 1 88 ? 7.258 5.405 1.477 1.00 89.44 88 ARG A N 1
ATOM 696 C CA . ARG A 1 88 ? 7.686 4.437 2.505 1.00 89.44 88 ARG A CA 1
ATOM 697 C C . ARG A 1 88 ? 9.084 3.870 2.300 1.00 89.44 88 ARG A C 1
ATOM 699 O O . ARG A 1 88 ? 9.703 3.467 3.280 1.00 89.44 88 ARG A O 1
ATOM 706 N N . VAL A 1 89 ? 9.558 3.787 1.0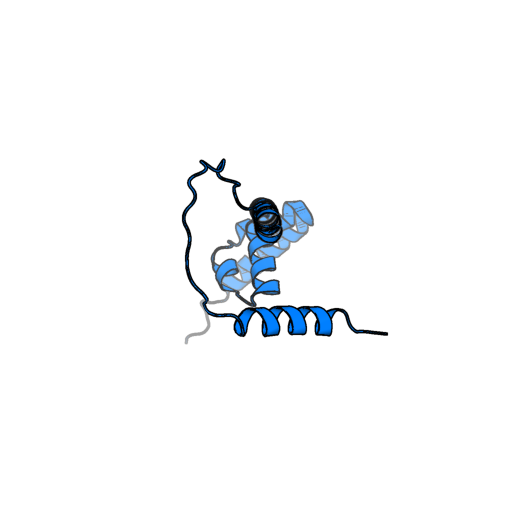59 1.00 90.75 89 VAL A N 1
ATOM 707 C CA . VAL A 1 89 ? 10.814 3.099 0.711 1.00 90.75 89 VAL A CA 1
ATOM 708 C C . VAL A 1 89 ? 11.805 4.058 0.055 1.00 90.75 89 VAL A C 1
ATOM 710 O O . VAL A 1 89 ? 12.991 4.038 0.377 1.00 90.75 89 VAL A O 1
ATOM 713 N N . GLY A 1 90 ? 11.320 4.919 -0.838 1.00 92.44 90 GLY A N 1
ATOM 714 C CA . GLY A 1 90 ? 12.096 5.939 -1.530 1.00 92.44 90 GLY A CA 1
ATOM 715 C C . GLY A 1 90 ? 11.865 5.944 -3.041 1.00 92.44 90 GLY A C 1
ATOM 716 O O . GLY A 1 90 ? 11.466 4.946 -3.648 1.00 92.44 90 GLY A O 1
ATOM 717 N N . SER A 1 91 ? 12.165 7.087 -3.659 1.00 94.25 91 SER A N 1
ATOM 718 C CA . SER A 1 91 ? 11.919 7.365 -5.081 1.00 94.25 91 SER A CA 1
ATOM 719 C C . SER A 1 91 ? 12.598 6.381 -6.034 1.00 94.25 91 SER A C 1
ATOM 721 O O . SER A 1 91 ? 12.013 6.008 -7.047 1.00 94.25 91 SER A O 1
ATOM 723 N N . GLU A 1 92 ? 13.804 5.914 -5.704 1.00 93.38 92 GLU A N 1
ATOM 724 C CA . GLU A 1 92 ? 14.554 4.970 -6.544 1.00 93.38 92 GLU A CA 1
ATOM 725 C C . GLU A 1 92 ? 13.811 3.638 -6.713 1.00 93.38 92 GLU A C 1
ATOM 727 O O . GLU A 1 92 ? 13.688 3.116 -7.823 1.00 93.38 92 GLU A O 1
ATOM 732 N N . TYR A 1 93 ? 13.238 3.114 -5.627 1.00 91.12 93 TYR A N 1
ATOM 733 C CA . TYR A 1 93 ? 12.471 1.867 -5.652 1.00 91.12 93 TYR A CA 1
ATOM 734 C C . TYR A 1 93 ? 11.138 2.034 -6.378 1.00 91.12 93 TYR A C 1
ATOM 736 O O . TYR A 1 93 ? 10.728 1.149 -7.131 1.00 91.12 93 TYR A O 1
ATOM 744 N N . ALA A 1 94 ? 10.481 3.179 -6.203 1.00 93.75 94 ALA A N 1
ATOM 745 C CA . ALA A 1 94 ? 9.254 3.489 -6.923 1.00 93.75 94 ALA A CA 1
ATOM 746 C C . ALA A 1 94 ? 9.488 3.597 -8.438 1.00 93.75 94 ALA A C 1
ATOM 748 O O . ALA A 1 94 ? 8.712 3.063 -9.234 1.00 93.75 94 ALA A O 1
ATOM 749 N N . ASN A 1 95 ? 10.597 4.222 -8.843 1.00 93.50 95 ASN A N 1
ATOM 750 C CA . ASN A 1 95 ? 10.990 4.330 -10.242 1.00 93.50 95 ASN A CA 1
ATOM 751 C C . ASN A 1 95 ? 11.356 2.961 -10.842 1.00 93.50 95 ASN A C 1
ATOM 753 O O . ASN A 1 95 ? 10.932 2.630 -11.955 1.00 93.50 95 ASN A O 1
ATOM 757 N N . ALA A 1 96 ? 12.076 2.125 -10.086 1.00 93.38 96 ALA A N 1
ATOM 758 C CA . ALA A 1 96 ? 12.375 0.750 -10.480 1.00 93.38 96 ALA A CA 1
ATOM 759 C C . ALA A 1 96 ? 11.091 -0.073 -10.680 1.00 93.38 96 ALA A C 1
ATOM 761 O O . ALA A 1 96 ? 10.935 -0.736 -11.707 1.00 93.38 96 ALA A O 1
ATOM 762 N N . PHE A 1 97 ? 10.134 0.027 -9.752 1.00 92.38 97 PHE A N 1
ATOM 763 C CA . PHE A 1 97 ? 8.835 -0.636 -9.862 1.00 92.38 97 PHE A CA 1
ATOM 764 C C . PHE A 1 97 ? 8.049 -0.163 -11.091 1.00 92.38 97 PHE A C 1
ATOM 766 O O . PHE A 1 97 ? 7.589 -0.982 -11.885 1.00 92.38 97 PHE A O 1
ATOM 773 N N . LYS A 1 98 ? 7.949 1.152 -11.309 1.00 93.56 98 LYS A N 1
ATOM 774 C CA . LYS A 1 98 ? 7.267 1.726 -12.478 1.00 93.56 98 LYS A CA 1
ATOM 775 C C . LYS A 1 98 ? 7.879 1.242 -13.796 1.00 93.56 98 LYS A C 1
ATOM 777 O O . LYS A 1 98 ? 7.155 0.886 -14.727 1.00 93.56 98 LYS A O 1
ATOM 782 N N . THR A 1 99 ? 9.208 1.186 -13.857 1.00 92.56 99 THR A N 1
ATOM 783 C CA . THR A 1 99 ? 9.951 0.670 -15.014 1.00 92.56 99 THR A CA 1
ATOM 784 C C . THR A 1 99 ? 9.643 -0.808 -15.250 1.00 92.56 99 THR A C 1
ATOM 786 O O . THR A 1 99 ? 9.322 -1.201 -16.370 1.00 92.56 99 THR A O 1
ATOM 789 N N . TRP A 1 100 ? 9.669 -1.620 -14.194 1.00 92.00 100 TRP A N 1
ATOM 790 C CA . TRP A 1 100 ? 9.347 -3.045 -14.255 1.00 92.00 100 TRP A CA 1
ATOM 791 C C . TRP A 1 100 ? 7.918 -3.304 -14.759 1.00 92.00 100 TRP A C 1
ATOM 793 O O . TRP A 1 100 ? 7.727 -4.098 -15.682 1.00 92.00 100 TRP A O 1
ATOM 803 N N . VAL A 1 101 ? 6.921 -2.576 -14.243 1.00 90.50 101 VAL A N 1
ATOM 804 C CA . VAL A 1 101 ? 5.524 -2.691 -14.698 1.00 90.50 101 VAL A CA 1
ATOM 805 C C . VAL A 1 101 ? 5.375 -2.322 -16.178 1.00 90.50 101 VAL A C 1
ATOM 807 O O . VAL A 1 101 ? 4.649 -2.997 -16.912 1.00 90.50 101 VAL A O 1
ATOM 810 N N . SER A 1 102 ? 6.077 -1.280 -16.634 1.00 87.25 102 SER A N 1
ATOM 811 C CA . SER A 1 102 ? 6.074 -0.856 -18.041 1.00 87.25 102 SER A CA 1
ATOM 812 C C . SER A 1 102 ? 6.606 -1.950 -18.976 1.00 87.25 102 SER A C 1
ATOM 814 O O . SER A 1 102 ? 5.999 -2.234 -20.011 1.00 87.25 102 SER A O 1
ATOM 816 N N . ILE A 1 103 ? 7.690 -2.628 -18.579 1.00 88.38 103 ILE A N 1
ATOM 817 C CA . ILE A 1 103 ? 8.292 -3.731 -19.344 1.00 88.38 103 ILE A CA 1
ATOM 818 C C . ILE A 1 103 ? 7.310 -4.902 -19.475 1.00 88.38 103 ILE A C 1
ATOM 820 O O . ILE A 1 103 ? 7.089 -5.399 -20.580 1.00 88.38 103 ILE A O 1
ATOM 824 N N . ILE A 1 104 ? 6.683 -5.315 -18.371 1.00 85.44 104 ILE A N 1
ATOM 825 C CA . ILE A 1 104 ? 5.738 -6.444 -18.369 1.00 85.44 104 ILE A CA 1
ATOM 826 C C . ILE A 1 104 ? 4.490 -6.119 -19.192 1.00 85.44 104 ILE A C 1
ATOM 828 O O . ILE A 1 104 ? 4.014 -6.958 -19.954 1.00 85.44 104 ILE A O 1
ATOM 832 N N . SER A 1 105 ? 3.986 -4.889 -19.083 1.00 75.44 105 SER A N 1
ATOM 833 C CA . SER A 1 105 ? 2.790 -4.457 -19.812 1.00 75.44 105 SER A CA 1
ATOM 834 C C . SER A 1 105 ? 3.030 -4.371 -21.327 1.00 75.44 105 SER A C 1
ATOM 836 O O . SER A 1 105 ? 2.120 -4.648 -22.104 1.00 75.44 105 SER A O 1
ATOM 838 N N . CYS A 1 106 ? 4.253 -4.045 -21.765 1.00 62.12 106 CYS A N 1
ATOM 839 C CA . CYS A 1 106 ? 4.627 -4.033 -23.185 1.00 62.12 106 CYS A CA 1
ATOM 840 C C . CYS A 1 106 ? 4.904 -5.436 -23.766 1.00 62.12 106 CYS A C 1
ATOM 842 O O . CYS A 1 106 ? 4.770 -5.634 -24.973 1.00 62.12 106 CYS A O 1
ATOM 844 N N . GLY A 1 107 ? 5.271 -6.417 -22.934 1.00 55.41 107 GLY A N 1
ATOM 845 C CA . GLY A 1 107 ? 5.623 -7.779 -23.363 1.00 55.41 107 GLY A CA 1
ATOM 846 C C . GLY A 1 107 ? 4.441 -8.688 -23.733 1.00 55.41 107 GLY A C 1
ATOM 847 O O . GLY A 1 107 ? 4.653 -9.751 -24.308 1.00 55.41 107 GLY A O 1
ATOM 848 N N . GLY A 1 108 ? 3.196 -8.288 -23.449 1.00 52.22 108 GLY A N 1
ATOM 849 C CA . GLY A 1 108 ? 2.000 -9.123 -23.646 1.00 52.22 108 GLY A CA 1
ATOM 850 C C . GLY A 1 108 ? 1.441 -9.199 -25.076 1.00 52.22 108 GLY A C 1
ATOM 851 O O . GLY A 1 108 ? 0.490 -9.944 -25.309 1.00 52.22 108 GLY A O 1
ATOM 852 N N . SER A 1 109 ? 1.995 -8.452 -26.037 1.00 51.97 109 SER A N 1
ATOM 853 C CA . SER A 1 109 ? 1.403 -8.306 -27.382 1.00 51.97 109 SER A CA 1
ATOM 854 C C . SER A 1 109 ? 2.014 -9.197 -28.476 1.00 51.97 109 SER A C 1
ATOM 856 O O . SER A 1 109 ? 1.560 -9.113 -29.614 1.00 51.97 109 SER A O 1
ATOM 858 N N . ASN A 1 110 ? 3.015 -10.040 -28.181 1.00 47.31 110 ASN A N 1
ATOM 859 C CA . ASN A 1 110 ? 3.789 -10.752 -29.219 1.00 47.31 110 ASN A CA 1
ATOM 860 C C . ASN A 1 110 ? 3.693 -12.291 -29.238 1.00 47.31 110 ASN A C 1
ATOM 862 O O . ASN A 1 110 ? 4.393 -12.915 -30.028 1.00 47.31 110 ASN A O 1
ATOM 866 N N . GLU A 1 111 ? 2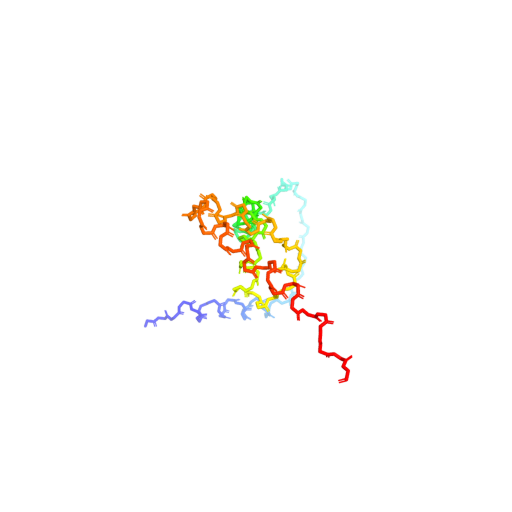.795 -12.917 -28.473 1.00 49.19 111 GLU A N 1
ATOM 867 C CA . GLU A 1 111 ? 2.669 -14.388 -28.427 1.00 49.19 111 GLU A CA 1
ATOM 868 C C . GLU A 1 111 ? 1.305 -14.879 -28.960 1.00 49.19 111 GLU A C 1
ATOM 870 O O . GLU A 1 111 ? 0.542 -15.547 -28.265 1.00 49.19 111 GLU A O 1
ATOM 875 N N . ARG A 1 112 ? 0.948 -14.502 -30.195 1.00 48.84 112 ARG A N 1
ATOM 876 C CA . ARG A 1 112 ? -0.063 -15.202 -31.018 1.00 48.84 112 ARG A CA 1
ATOM 877 C C . ARG A 1 112 ? 0.287 -15.072 -32.501 1.00 48.84 112 ARG A C 1
ATOM 879 O O . ARG A 1 112 ? -0.262 -14.219 -33.200 1.00 48.84 112 ARG A O 1
ATOM 886 N N . ARG A 1 113 ? 1.191 -15.917 -32.984 1.00 42.84 113 ARG A N 1
ATOM 887 C CA . ARG A 1 113 ? 1.293 -16.276 -34.402 1.00 42.84 113 ARG A CA 1
ATOM 888 C C . ARG A 1 113 ? 1.598 -17.752 -34.537 1.00 42.84 113 ARG A C 1
ATOM 890 O O . ARG A 1 113 ? 2.414 -18.236 -33.728 1.00 42.84 113 ARG A O 1
#

Secondary structure (DSSP, 8-state):
---HHHHHHHHHHHTTS-----------------PPP-HHHHHHHHHHHHHHHS-HHHHHHHHHHHH--GGGGGG--HHHHHHHHHHHT-HHHHHHHHHHHHHHHHGGGS---

pLDDT: mean 73.1, std 18.2, range [35.22, 94.25]

Sequence (113 aa):
MSNPVDLFLSNVRREKAEGQVSTREQTTAQPQQQAPPATGQNVLRTLLEEVKKLTKIERAILAQEMFGSDDVFRQVTVDDWVKLLEERVGSEYANAFKTWVSIISCGGSNERR

Radius of gyration: 28.06 Å; chains: 1; bounding box: 64×34×74 Å

Foldseek 3Di:
DDDPVVVVVVVVVVVVPDDDDDDDDDDDPDDPPPPDPPPVVVVVVVVVVVLVPDDLVRVQVVCCVPPVDNPSVVVQDLVNVLVCCCVPPRNVVSVVSVVVVVVVVVPPPPPDD

Organism: Vulcanisaeta distributa (strain DSM 14429 / JCM 11212 / NBRC 100878 / IC-017) (NCBI:txid572478)